Protein AF-A0A6G3XXK4-F1 (afdb_monomer_lite)

Secondary structure (DSSP, 8-state):
-TTSSSPP-------TTSSHHHHHHHHHHHHHHTT--EEEE-SSHHHHHHHHHHHHHHHTTS---EEEESTTS-HHHHHHHHHHHHHS--SEEEESGGGG-

Structure (mmCIF, N/CA/C/O backbone):
data_AF-A0A6G3XXK4-F1
#
_entry.id   AF-A0A6G3XXK4-F1
#
loop_
_atom_site.group_PDB
_atom_site.id
_atom_site.type_symbol
_atom_site.label_atom_id
_atom_site.label_alt_id
_atom_site.label_comp_id
_atom_site.label_asym_id
_atom_site.label_entity_id
_atom_site.label_seq_id
_atom_site.pdbx_PDB_ins_code
_atom_site.Cartn_x
_atom_site.Cartn_y
_atom_site.Cartn_z
_atom_site.occupancy
_atom_site.B_iso_or_equiv
_atom_site.auth_seq_id
_atom_site.auth_comp_id
_atom_site.auth_asym_id
_atom_site.auth_atom_id
_atom_site.pdbx_PDB_model_num
ATOM 1 N N . ASP A 1 1 ? 9.792 -6.262 -14.849 1.00 92.75 1 ASP A N 1
ATOM 2 C CA . ASP A 1 1 ? 9.593 -7.533 -14.114 1.00 92.75 1 ASP A CA 1
ATOM 3 C C . ASP A 1 1 ? 8.121 -7.808 -13.874 1.00 92.75 1 ASP A C 1
ATOM 5 O O . ASP A 1 1 ? 7.675 -8.874 -14.256 1.00 92.75 1 ASP A O 1
ATOM 9 N N . MET A 1 2 ? 7.364 -6.819 -13.381 1.00 96.62 2 MET A N 1
ATOM 10 C CA . MET A 1 2 ? 5.893 -6.868 -13.304 1.00 96.62 2 MET A CA 1
ATOM 11 C C . MET A 1 2 ? 5.180 -7.263 -14.615 1.00 96.62 2 MET A C 1
ATOM 13 O O . MET A 1 2 ? 4.070 -7.763 -14.563 1.00 96.62 2 MET A O 1
ATOM 17 N N . GLU A 1 3 ? 5.800 -7.044 -15.778 1.00 95.75 3 GLU A N 1
ATOM 18 C CA . GLU A 1 3 ? 5.238 -7.385 -17.098 1.00 95.75 3 GLU A CA 1
ATOM 19 C C . GLU A 1 3 ? 5.476 -8.845 -17.523 1.00 95.75 3 GLU A C 1
ATOM 21 O O . GLU A 1 3 ? 4.963 -9.285 -18.550 1.00 95.75 3 GLU A O 1
ATOM 26 N N . LYS A 1 4 ? 6.287 -9.606 -16.778 1.00 96.62 4 LYS A N 1
ATOM 27 C CA . LYS A 1 4 ? 6.531 -11.020 -17.082 1.00 96.62 4 LYS A CA 1
ATOM 28 C C . LYS A 1 4 ? 5.370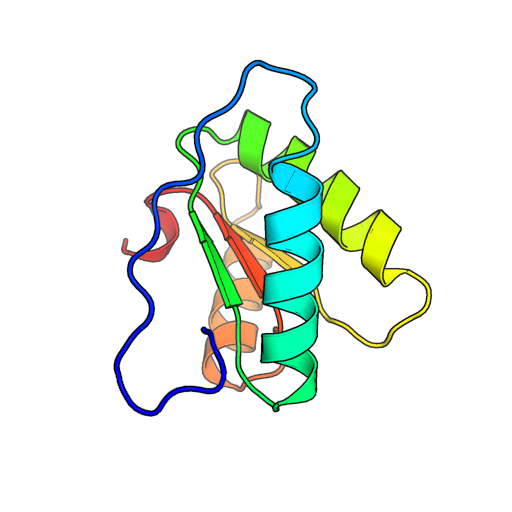 -11.870 -16.571 1.00 96.62 4 LYS A C 1
ATOM 30 O O . LYS A 1 4 ? 4.730 -11.544 -15.580 1.00 96.62 4 LYS A O 1
ATOM 35 N N . THR A 1 5 ? 5.162 -13.020 -17.206 1.00 95.81 5 THR A N 1
ATOM 36 C CA . THR A 1 5 ? 4.163 -14.013 -16.775 1.00 95.81 5 THR A CA 1
ATOM 37 C C . THR A 1 5 ? 4.529 -14.710 -15.462 1.00 95.81 5 THR A C 1
ATOM 39 O O . THR A 1 5 ? 3.659 -15.265 -14.798 1.00 95.81 5 THR A O 1
ATOM 42 N N . VAL A 1 6 ? 5.810 -14.694 -15.081 1.00 97.00 6 VAL A N 1
ATOM 43 C CA . VAL A 1 6 ? 6.296 -15.253 -13.814 1.00 97.00 6 VAL A CA 1
ATOM 44 C C . VAL A 1 6 ? 6.096 -14.222 -12.697 1.00 97.00 6 VAL A C 1
ATOM 46 O O . VAL A 1 6 ? 6.508 -13.074 -12.884 1.00 97.00 6 VAL A O 1
ATOM 49 N N . PRO A 1 7 ? 5.525 -14.606 -11.536 1.00 97.50 7 PRO A N 1
ATOM 50 C CA . PRO A 1 7 ? 5.337 -13.701 -10.408 1.00 97.50 7 PRO A CA 1
ATOM 51 C C . PRO A 1 7 ? 6.627 -12.988 -9.992 1.00 97.50 7 PRO A C 1
ATOM 53 O O . PRO A 1 7 ? 7.697 -13.592 -9.906 1.00 97.50 7 PRO A O 1
ATOM 56 N N . MET A 1 8 ? 6.511 -11.690 -9.715 1.00 97.94 8 MET A N 1
ATOM 57 C CA . MET A 1 8 ? 7.620 -10.886 -9.217 1.00 97.94 8 MET A CA 1
ATOM 58 C C . MET A 1 8 ? 7.869 -11.194 -7.736 1.00 97.94 8 MET A C 1
ATOM 60 O O . MET A 1 8 ? 6.992 -10.975 -6.906 1.00 97.94 8 MET A O 1
ATOM 64 N N . ASP A 1 9 ? 9.094 -11.606 -7.415 1.00 97.62 9 ASP A N 1
ATOM 65 C CA . ASP A 1 9 ? 9.608 -11.699 -6.047 1.00 97.62 9 ASP A CA 1
ATOM 66 C C . ASP A 1 9 ? 10.945 -10.949 -5.972 1.00 97.62 9 ASP A C 1
ATOM 68 O O . ASP A 1 9 ? 11.942 -11.323 -6.609 1.00 97.62 9 ASP A O 1
ATOM 72 N N . ARG A 1 10 ? 10.929 -9.788 -5.314 1.00 97.38 10 ARG A N 1
ATOM 73 C CA . ARG A 1 10 ? 12.038 -8.827 -5.319 1.00 97.38 10 ARG A CA 1
ATOM 74 C C . ARG A 1 10 ? 12.217 -8.213 -3.941 1.00 97.38 10 ARG A C 1
ATOM 76 O O . ARG A 1 10 ? 11.292 -7.626 -3.388 1.00 97.38 10 ARG A O 1
ATOM 83 N N . LEU A 1 11 ? 13.455 -8.260 -3.453 1.00 97.38 11 LEU A N 1
ATOM 84 C CA . LEU A 1 11 ? 13.897 -7.532 -2.273 1.00 97.38 11 LEU A CA 1
ATOM 85 C C . LEU A 1 11 ? 14.614 -6.249 -2.703 1.00 97.38 11 LEU A C 1
ATOM 87 O O . LEU A 1 11 ? 15.626 -6.297 -3.400 1.00 97.38 11 LEU A O 1
ATOM 91 N N . ILE A 1 12 ? 14.092 -5.101 -2.273 1.00 95.62 12 ILE A N 1
ATOM 92 C CA . ILE A 1 12 ? 14.723 -3.798 -2.495 1.00 95.62 12 ILE A CA 1
ATOM 93 C C . ILE A 1 12 ? 15.449 -3.393 -1.213 1.00 95.62 12 ILE A C 1
ATOM 95 O O . ILE A 1 12 ? 14.817 -3.048 -0.214 1.00 95.62 12 ILE A O 1
ATOM 99 N N . CYS A 1 13 ? 16.780 -3.403 -1.260 1.00 96.56 13 CYS A N 1
ATOM 100 C CA . CYS A 1 13 ? 17.641 -2.960 -0.166 1.00 96.56 13 CYS A CA 1
ATOM 101 C C . CYS A 1 13 ? 18.164 -1.544 -0.421 1.00 96.56 13 CYS A C 1
ATOM 103 O O . CYS A 1 13 ? 18.444 -1.160 -1.553 1.00 96.56 13 CYS A O 1
ATOM 105 N N . GLY A 1 14 ? 18.322 -0.773 0.647 1.00 94.44 14 GLY A N 1
ATOM 106 C CA . GLY A 1 14 ? 18.911 0.561 0.613 1.00 94.44 14 GLY A CA 1
ATOM 107 C C . GLY A 1 14 ? 18.670 1.277 1.931 1.00 94.44 14 GLY A C 1
ATOM 108 O O . GLY A 1 14 ? 17.703 0.966 2.636 1.00 94.44 14 GLY A O 1
ATOM 109 N N . ASP A 1 15 ? 19.511 2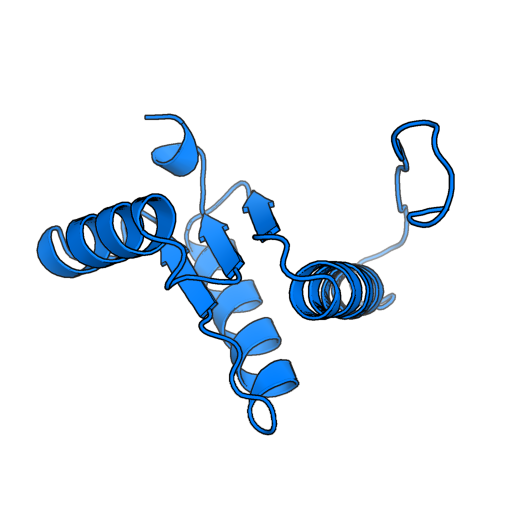.250 2.255 1.00 96.00 15 ASP A N 1
ATOM 110 C CA . ASP A 1 15 ? 19.409 2.982 3.514 1.00 96.00 15 ASP A CA 1
ATOM 111 C C . ASP A 1 15 ? 18.146 3.854 3.577 1.00 96.00 15 ASP A C 1
ATOM 113 O O . ASP A 1 15 ? 17.382 4.022 2.610 1.00 96.00 15 ASP A O 1
ATOM 117 N N . VAL A 1 16 ? 17.860 4.377 4.767 1.00 91.62 16 VAL A N 1
ATOM 118 C CA . VAL A 1 16 ? 16.781 5.352 4.957 1.00 91.62 16 VAL A CA 1
ATOM 119 C C . VAL A 1 16 ? 17.048 6.564 4.055 1.00 91.62 16 VAL A C 1
ATOM 121 O O . VAL A 1 16 ? 18.169 7.050 3.973 1.00 91.62 16 VAL A O 1
ATOM 124 N N . GLY A 1 17 ? 16.022 7.028 3.336 1.00 90.56 17 GLY A N 1
ATOM 125 C CA . GLY A 1 17 ? 16.133 8.173 2.421 1.00 90.56 17 GLY A CA 1
ATOM 126 C C . GLY A 1 17 ? 16.499 7.841 0.968 1.00 90.56 17 GLY A C 1
ATOM 127 O O . GLY A 1 17 ? 16.325 8.693 0.107 1.00 90.56 17 GLY A O 1
ATOM 128 N N . TYR A 1 18 ? 16.881 6.603 0.637 1.00 93.56 18 TYR A N 1
ATOM 129 C CA . TYR A 1 18 ? 17.296 6.216 -0.728 1.00 93.56 18 TYR A CA 1
ATOM 130 C C . TYR A 1 18 ? 16.126 5.999 -1.716 1.00 93.56 18 TYR A C 1
ATOM 132 O O . TYR A 1 18 ? 16.262 5.318 -2.727 1.00 93.56 18 TYR A O 1
ATOM 140 N N . GLY A 1 19 ? 14.937 6.531 -1.420 1.00 94.12 19 GLY A N 1
ATOM 141 C CA . GLY A 1 19 ? 13.813 6.500 -2.362 1.00 94.12 19 GLY A CA 1
ATOM 142 C C . GLY A 1 19 ? 13.135 5.137 -2.552 1.00 94.12 19 GLY A C 1
ATOM 143 O O . GLY A 1 19 ? 12.411 4.958 -3.524 1.00 94.12 19 GLY A O 1
ATOM 144 N N . LYS A 1 20 ? 13.285 4.173 -1.631 1.00 97.19 20 LYS A N 1
ATOM 145 C CA . LYS A 1 20 ? 12.585 2.868 -1.719 1.00 97.19 20 LYS A CA 1
ATOM 146 C C . LYS A 1 20 ? 11.067 3.021 -1.895 1.00 97.19 20 LYS A C 1
ATOM 148 O O . LYS A 1 20 ? 10.452 2.313 -2.687 1.00 97.19 20 LYS A O 1
ATOM 153 N N . THR A 1 21 ? 10.479 3.992 -1.195 1.00 96.31 21 THR A N 1
ATOM 154 C CA . THR A 1 21 ? 9.052 4.320 -1.300 1.00 96.31 21 THR A CA 1
ATOM 155 C C . THR A 1 21 ? 8.669 4.787 -2.705 1.00 96.31 21 THR A C 1
ATOM 157 O O . THR A 1 21 ? 7.583 4.462 -3.164 1.00 96.31 21 THR A O 1
ATOM 160 N N . GLU A 1 22 ? 9.554 5.479 -3.426 1.00 97.56 22 GLU A N 1
ATOM 161 C CA . GLU A 1 22 ? 9.289 5.935 -4.797 1.00 97.56 22 GLU A CA 1
ATOM 162 C C . GLU A 1 22 ? 9.101 4.760 -5.758 1.00 97.56 22 GLU A C 1
ATOM 164 O O . GLU A 1 22 ? 8.202 4.774 -6.599 1.00 97.56 22 GLU A O 1
ATOM 169 N N . ILE A 1 23 ? 9.921 3.716 -5.608 1.00 97.44 23 ILE A N 1
ATOM 170 C CA . ILE A 1 23 ? 9.800 2.501 -6.417 1.00 97.44 23 ILE A CA 1
ATOM 171 C C . ILE A 1 23 ? 8.448 1.834 -6.143 1.00 97.44 23 ILE A C 1
ATOM 173 O O . ILE A 1 23 ? 7.748 1.468 -7.087 1.00 97.44 23 ILE A O 1
ATOM 177 N N . ALA A 1 24 ? 8.045 1.743 -4.871 1.00 97.88 24 ALA A N 1
ATOM 178 C CA . ALA A 1 24 ? 6.746 1.194 -4.486 1.00 97.88 24 ALA A CA 1
ATOM 179 C C . ALA A 1 24 ? 5.575 2.018 -5.050 1.00 97.88 24 ALA A C 1
ATOM 181 O O . ALA A 1 24 ? 4.642 1.440 -5.599 1.00 97.88 24 ALA A O 1
ATOM 182 N N . VAL A 1 25 ? 5.646 3.353 -4.989 1.00 98.19 25 VAL A N 1
ATOM 183 C CA . VAL A 1 25 ? 4.625 4.262 -5.544 1.00 98.19 25 VAL A CA 1
ATOM 184 C C . VAL A 1 25 ? 4.472 4.069 -7.055 1.00 98.19 25 VAL A C 1
ATOM 186 O O . VAL A 1 25 ? 3.349 3.993 -7.553 1.00 98.19 25 VAL A O 1
ATOM 189 N N . ARG A 1 26 ? 5.573 3.951 -7.806 1.00 98.06 26 ARG A N 1
ATOM 190 C CA . ARG A 1 26 ? 5.513 3.740 -9.264 1.00 98.06 26 ARG A CA 1
ATOM 191 C C . ARG A 1 26 ? 5.006 2.349 -9.633 1.00 98.06 26 ARG A C 1
ATOM 193 O O . ARG A 1 26 ? 4.196 2.228 -10.548 1.00 98.06 26 ARG A O 1
ATOM 200 N N . ALA A 1 27 ? 5.452 1.318 -8.916 1.00 98.44 27 ALA A N 1
ATOM 201 C CA . ALA A 1 27 ? 4.985 -0.051 -9.117 1.00 98.44 27 ALA A CA 1
ATOM 202 C C . ALA A 1 27 ? 3.480 -0.167 -8.837 1.00 98.44 27 ALA A C 1
ATOM 204 O O . ALA A 1 27 ? 2.731 -0.678 -9.665 1.00 98.44 27 ALA A O 1
ATOM 205 N N . ALA A 1 28 ? 3.022 0.387 -7.716 1.00 98.56 28 ALA A N 1
ATOM 206 C CA . ALA A 1 28 ? 1.610 0.421 -7.368 1.00 98.56 28 ALA A CA 1
ATOM 207 C C . ALA A 1 28 ? 0.776 1.164 -8.421 1.00 98.56 28 ALA A C 1
ATOM 209 O O . ALA A 1 28 ? -0.244 0.651 -8.866 1.00 98.56 28 ALA A O 1
ATOM 210 N N . PHE A 1 29 ? 1.247 2.319 -8.900 1.00 98.38 29 PHE A N 1
ATOM 211 C CA . PHE A 1 29 ? 0.538 3.082 -9.927 1.00 98.38 29 PHE A CA 1
ATOM 212 C C . PHE A 1 29 ? 0.424 2.321 -11.254 1.00 98.38 29 PHE A C 1
ATOM 214 O O . PHE A 1 29 ? -0.623 2.356 -11.896 1.00 98.38 29 PHE A O 1
ATOM 221 N N . LYS A 1 30 ? 1.476 1.588 -11.652 1.00 98.06 30 LYS A N 1
ATOM 222 C CA . LYS A 1 30 ? 1.427 0.709 -12.830 1.00 98.06 30 LYS A CA 1
ATOM 223 C C . LYS A 1 30 ? 0.377 -0.392 -12.665 1.00 98.06 30 LYS A C 1
ATOM 225 O O . LYS A 1 30 ? -0.368 -0.643 -13.603 1.00 98.06 30 LYS A O 1
ATOM 230 N N . ALA A 1 31 ? 0.307 -1.022 -11.491 1.00 98.44 31 ALA A N 1
ATOM 231 C CA . ALA A 1 31 ? -0.687 -2.059 -11.212 1.00 98.44 31 ALA A CA 1
ATOM 232 C C . ALA A 1 31 ? -2.123 -1.507 -11.247 1.00 98.44 31 ALA A C 1
ATOM 234 O O . ALA A 1 31 ? -2.988 -2.111 -11.879 1.00 98.44 31 ALA A O 1
ATOM 235 N N . VAL A 1 32 ? -2.355 -0.335 -10.646 1.00 98.31 32 VAL A N 1
ATOM 236 C CA . VAL A 1 32 ? -3.664 0.341 -10.668 1.00 98.31 32 VAL A CA 1
ATOM 237 C C . VAL A 1 32 ? -4.085 0.704 -12.093 1.00 98.31 32 VAL A C 1
ATOM 239 O O . VAL A 1 32 ? -5.221 0.439 -12.474 1.00 98.31 32 VAL A O 1
ATOM 242 N N . GLN A 1 33 ? -3.176 1.230 -12.922 1.00 97.19 33 GLN A N 1
ATOM 243 C CA . GLN A 1 33 ? -3.473 1.510 -14.336 1.00 97.19 33 GLN A CA 1
ATOM 244 C C . GLN A 1 33 ? -3.863 0.263 -15.141 1.00 97.19 33 GLN A C 1
ATOM 246 O O . GLN A 1 33 ? -4.646 0.368 -16.081 1.00 97.19 33 GLN A O 1
ATOM 251 N N . ASP A 1 34 ? -3.368 -0.913 -14.753 1.00 97.25 34 ASP A N 1
ATOM 252 C CA . ASP A 1 34 ? -3.743 -2.195 -15.360 1.00 97.25 34 ASP A CA 1
ATOM 253 C C . ASP A 1 34 ? -5.033 -2.787 -14.738 1.00 97.25 34 ASP A C 1
ATOM 255 O O . ASP A 1 34 ? -5.341 -3.970 -14.924 1.00 97.25 34 ASP A O 1
ATOM 259 N N . GLY A 1 35 ? -5.787 -1.982 -13.978 1.00 96.88 35 GLY A N 1
ATOM 260 C CA . GLY A 1 35 ? -7.052 -2.361 -13.346 1.00 96.88 35 GLY A CA 1
ATOM 261 C C . GLY A 1 35 ? -6.891 -3.345 -12.186 1.00 96.88 35 GLY A C 1
ATOM 262 O O . GLY A 1 35 ? -7.774 -4.173 -11.956 1.00 96.88 35 GLY A O 1
ATOM 263 N N . LYS A 1 36 ? -5.745 -3.330 -11.493 1.00 98.19 36 LYS A N 1
ATOM 264 C CA . LYS A 1 36 ? -5.462 -4.207 -10.345 1.00 98.19 36 LYS A CA 1
ATOM 265 C C . LYS A 1 36 ? -5.440 -3.415 -9.044 1.00 98.19 36 LYS A C 1
ATOM 267 O O . LYS A 1 36 ? -4.841 -2.347 -8.974 1.00 98.19 36 LYS A O 1
ATOM 272 N N . GLN A 1 37 ? -6.005 -3.999 -7.990 1.00 98.50 37 GLN A N 1
ATOM 273 C CA . GLN A 1 37 ? -5.888 -3.456 -6.640 1.00 98.50 37 GLN A CA 1
ATOM 274 C C . GLN A 1 37 ? -4.495 -3.722 -6.055 1.00 98.50 37 GLN A C 1
ATOM 276 O O . GLN A 1 37 ? -3.862 -4.741 -6.350 1.00 98.50 37 GLN A O 1
ATOM 281 N N . VAL A 1 38 ? -4.032 -2.822 -5.189 1.00 98.69 38 VAL A N 1
ATOM 282 C CA . VAL A 1 38 ? -2.722 -2.896 -4.531 1.00 98.69 38 VAL A CA 1
ATOM 283 C C . VAL A 1 38 ? -2.880 -2.908 -3.013 1.00 98.69 38 VAL A C 1
ATOM 285 O O . VAL A 1 38 ? -3.599 -2.094 -2.440 1.00 98.69 38 VAL A O 1
ATOM 288 N N . ALA A 1 39 ? -2.145 -3.794 -2.342 1.00 98.25 39 ALA A N 1
ATOM 289 C CA . ALA A 1 39 ? -2.011 -3.794 -0.890 1.00 98.25 39 ALA A CA 1
ATOM 290 C C . ALA A 1 39 ? -0.570 -3.453 -0.485 1.00 98.25 39 ALA A C 1
ATOM 292 O O . ALA A 1 39 ? 0.380 -4.095 -0.934 1.00 98.25 39 ALA A O 1
ATOM 293 N N . VAL A 1 40 ? -0.408 -2.465 0.396 1.00 98.31 40 VAL A N 1
ATOM 294 C CA . VAL A 1 40 ? 0.870 -2.101 1.020 1.00 98.31 40 VAL A CA 1
ATOM 295 C C . VAL A 1 40 ? 0.804 -2.461 2.501 1.00 98.31 40 VAL A C 1
ATOM 297 O O . VAL A 1 40 ? 0.159 -1.779 3.300 1.00 98.31 40 VAL A O 1
ATOM 300 N N . LEU A 1 41 ? 1.477 -3.550 2.869 1.00 98.06 41 LEU A N 1
ATOM 301 C CA . LEU A 1 41 ? 1.564 -4.010 4.250 1.00 98.06 41 LEU A CA 1
ATOM 302 C C . LEU A 1 41 ? 2.735 -3.335 4.968 1.00 98.06 41 LEU A C 1
ATOM 304 O O . LEU A 1 41 ? 3.874 -3.390 4.505 1.00 98.06 41 LEU A O 1
ATOM 308 N N . VAL A 1 42 ? 2.467 -2.741 6.129 1.00 97.88 42 VAL A N 1
ATOM 309 C CA . VAL A 1 42 ? 3.478 -2.077 6.964 1.00 97.88 42 VAL A CA 1
ATOM 310 C C . VAL A 1 42 ? 3.400 -2.559 8.418 1.00 97.88 42 VAL A C 1
ATOM 312 O O . VAL A 1 42 ? 2.325 -2.940 8.890 1.00 97.88 42 VAL A O 1
ATOM 315 N N . PRO A 1 43 ? 4.516 -2.551 9.173 1.00 96.69 43 PRO A N 1
ATOM 316 C CA . PRO A 1 43 ? 4.553 -3.183 10.492 1.00 96.69 43 PRO A CA 1
ATOM 317 C C . PRO A 1 43 ? 3.867 -2.363 11.591 1.00 96.69 43 PRO A C 1
ATOM 319 O O . PRO A 1 43 ? 3.506 -2.916 12.628 1.00 96.69 43 PRO A O 1
ATOM 322 N N . THR A 1 44 ? 3.676 -1.053 11.401 1.00 97.06 44 THR A N 1
ATOM 323 C CA . THR A 1 44 ? 3.109 -0.180 12.436 1.00 97.06 44 THR A CA 1
ATOM 324 C C . THR A 1 44 ? 2.047 0.762 11.889 1.00 97.06 44 THR A C 1
ATOM 326 O O . THR A 1 44 ? 2.086 1.209 10.746 1.00 97.06 44 THR A O 1
ATOM 329 N N . THR A 1 45 ? 1.113 1.129 12.760 1.00 96.69 45 THR A N 1
ATOM 330 C CA . THR A 1 45 ? 0.068 2.123 12.495 1.00 96.69 45 THR A CA 1
ATOM 331 C C . THR A 1 45 ? 0.637 3.492 12.098 1.00 96.69 45 THR A C 1
ATOM 333 O O . THR A 1 45 ? 0.043 4.190 11.284 1.00 96.69 45 THR A O 1
ATOM 336 N N . LEU A 1 46 ? 1.799 3.876 12.644 1.00 97.06 46 LEU A N 1
ATOM 337 C CA . LEU A 1 46 ? 2.469 5.128 12.279 1.00 97.06 46 LEU A CA 1
ATOM 338 C C . LEU A 1 46 ? 2.928 5.102 10.816 1.00 97.06 46 LEU A C 1
ATOM 340 O O . LEU A 1 46 ? 2.724 6.073 10.092 1.00 97.06 46 LEU A O 1
ATOM 344 N N . LEU A 1 47 ? 3.487 3.974 10.366 1.00 97.38 47 LEU A N 1
ATOM 345 C CA . LEU A 1 47 ? 3.879 3.805 8.969 1.00 97.38 47 LEU A CA 1
ATOM 346 C C . LEU A 1 47 ? 2.669 3.796 8.032 1.00 97.38 47 LEU A C 1
ATOM 348 O O . LEU A 1 47 ? 2.788 4.302 6.922 1.00 97.38 47 LEU A O 1
ATOM 352 N N . VAL A 1 48 ? 1.497 3.318 8.475 1.00 98.38 48 VAL A N 1
ATOM 353 C CA . VAL A 1 48 ? 0.263 3.449 7.677 1.00 98.38 48 VAL A CA 1
ATOM 354 C C . VAL A 1 48 ? -0.013 4.917 7.378 1.00 98.38 48 VAL A C 1
ATOM 356 O O . VAL A 1 48 ? -0.225 5.258 6.224 1.00 98.38 48 VAL A O 1
ATOM 359 N N . GLN A 1 49 ? 0.038 5.793 8.385 1.00 97.44 49 GLN A N 1
ATOM 360 C CA . GLN A 1 49 ? -0.208 7.227 8.190 1.00 97.44 49 GLN A CA 1
ATOM 361 C C . GLN A 1 49 ? 0.851 7.888 7.301 1.00 97.44 49 GLN A C 1
ATOM 363 O O . GLN A 1 49 ? 0.503 8.649 6.403 1.00 97.44 49 GLN A O 1
ATOM 368 N N . GLN A 1 50 ? 2.132 7.565 7.507 1.00 97.50 50 GLN A N 1
ATOM 369 C CA . GLN A 1 50 ? 3.221 8.111 6.691 1.00 97.50 50 GLN A CA 1
ATOM 370 C C . GLN A 1 50 ? 3.081 7.713 5.218 1.00 97.50 50 GLN A C 1
ATOM 372 O O . GLN A 1 50 ? 3.081 8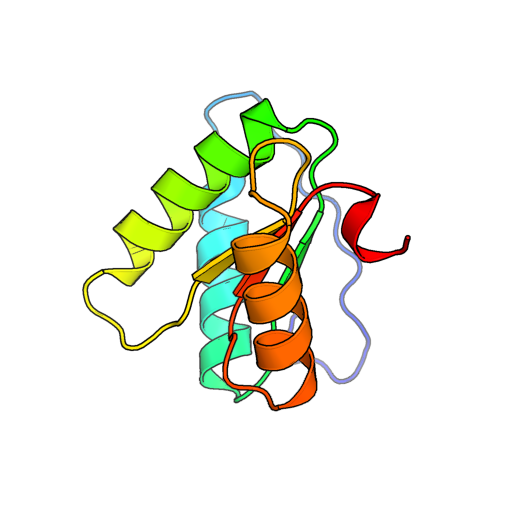.575 4.341 1.00 97.50 50 GLN A O 1
ATOM 377 N N . HIS A 1 51 ? 2.905 6.418 4.942 1.00 98.44 51 HIS A N 1
ATOM 378 C CA . HIS A 1 51 ? 2.726 5.942 3.575 1.00 98.44 51 HIS A CA 1
ATOM 379 C C . HIS A 1 51 ? 1.401 6.428 2.978 1.00 98.44 51 HIS A C 1
ATOM 381 O O . HIS A 1 51 ? 1.387 6.817 1.818 1.00 98.44 51 HIS A O 1
ATOM 387 N N . TYR A 1 52 ? 0.312 6.496 3.748 1.00 98.44 52 TYR A N 1
ATOM 388 C CA . TYR A 1 52 ? -0.956 7.063 3.280 1.00 98.44 52 TYR A CA 1
ATOM 389 C C . TYR A 1 52 ? -0.818 8.512 2.821 1.00 98.44 52 TYR A C 1
ATOM 391 O O . TYR A 1 52 ? -1.272 8.835 1.724 1.00 98.44 52 TYR A O 1
ATOM 399 N N . GLY A 1 53 ? -0.128 9.354 3.596 1.00 98.12 53 GLY A N 1
ATOM 400 C CA . GLY A 1 53 ? 0.181 10.726 3.195 1.00 98.12 53 GLY A CA 1
ATOM 401 C C . GLY A 1 53 ? 0.970 10.777 1.887 1.00 98.12 53 GLY A C 1
ATOM 402 O O . GLY A 1 53 ? 0.529 11.416 0.936 1.00 98.12 53 GLY A O 1
ATOM 403 N N . THR A 1 54 ? 2.079 10.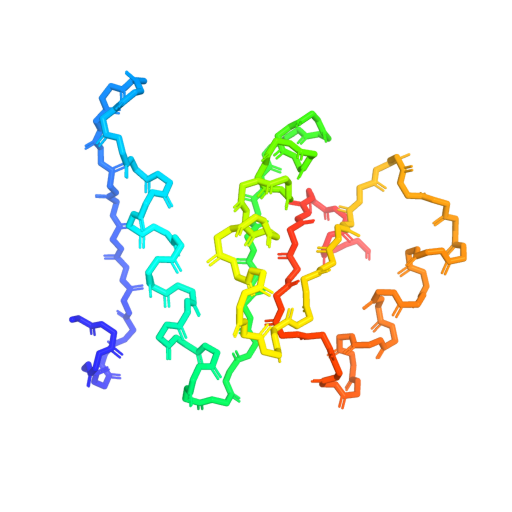032 1.798 1.00 98.19 54 THR A N 1
ATOM 404 C CA . THR A 1 54 ? 2.909 10.001 0.582 1.00 98.19 54 THR A CA 1
ATOM 405 C C . THR A 1 54 ? 2.137 9.498 -0.637 1.00 98.19 54 THR A C 1
ATOM 407 O O . THR A 1 54 ? 2.174 10.133 -1.682 1.00 98.19 54 THR A O 1
ATOM 410 N N . PHE A 1 55 ? 1.432 8.371 -0.548 1.00 98.56 55 PHE A N 1
ATOM 411 C CA . PHE A 1 55 ? 0.711 7.817 -1.697 1.00 98.56 55 PHE A CA 1
ATOM 412 C C . PHE A 1 55 ? -0.422 8.744 -2.154 1.00 98.56 55 PHE A C 1
ATOM 414 O O . PHE A 1 55 ? -0.544 9.000 -3.349 1.00 98.56 55 PHE A O 1
ATOM 421 N N . THR A 1 56 ? -1.194 9.306 -1.218 1.00 98.19 56 THR A N 1
ATOM 422 C CA . THR A 1 56 ? -2.282 10.246 -1.539 1.00 98.19 56 THR A CA 1
ATOM 423 C C . THR A 1 56 ? -1.747 11.519 -2.194 1.00 98.19 56 THR A C 1
ATOM 425 O O . THR A 1 56 ? -2.281 11.962 -3.206 1.00 98.19 56 THR A O 1
ATOM 428 N N . GLU A 1 57 ? -0.654 12.086 -1.675 1.00 98.19 57 GLU A N 1
ATOM 429 C CA . GLU A 1 57 ? -0.001 13.256 -2.274 1.00 98.19 57 GLU A CA 1
ATOM 430 C C . GLU A 1 57 ? 0.472 12.957 -3.703 1.00 98.19 57 GLU A C 1
ATOM 432 O O . GLU A 1 57 ? 0.185 13.710 -4.638 1.00 98.19 57 GLU A O 1
ATOM 437 N N . ARG A 1 58 ? 1.145 11.816 -3.895 1.00 98.31 58 ARG A N 1
ATOM 438 C CA . ARG A 1 58 ? 1.697 11.408 -5.193 1.00 98.31 58 ARG A CA 1
ATOM 439 C C . ARG A 1 58 ? 0.636 11.039 -6.222 1.00 98.31 58 ARG A C 1
ATOM 441 O O . ARG A 1 58 ? 0.924 11.133 -7.413 1.00 98.31 58 ARG A O 1
ATOM 448 N N . TYR A 1 59 ? -0.564 10.662 -5.787 1.00 98.19 59 TYR A N 1
ATOM 449 C CA . TYR A 1 59 ? -1.693 10.358 -6.666 1.00 98.19 59 TYR A CA 1
ATOM 450 C C . TYR A 1 59 ? -2.740 11.472 -6.748 1.00 98.19 59 TYR A C 1
ATOM 452 O O . TYR A 1 59 ? -3.745 11.287 -7.418 1.00 98.19 59 TYR A O 1
ATOM 460 N N . SER A 1 60 ? -2.503 12.642 -6.149 1.00 97.56 60 SER A N 1
ATOM 461 C CA . SER A 1 60 ? -3.466 13.759 -6.089 1.00 97.56 60 SER A CA 1
ATOM 462 C C . SER A 1 60 ? -4.014 14.236 -7.444 1.00 97.56 60 SER A C 1
ATOM 464 O O . SER A 1 60 ? -5.098 14.811 -7.500 1.00 97.56 60 SER A O 1
ATOM 466 N N . GLN A 1 61 ? -3.285 13.996 -8.537 1.00 97.31 61 GLN A N 1
ATOM 467 C CA . GLN A 1 61 ? -3.682 14.352 -9.905 1.00 97.31 61 GLN A CA 1
ATOM 468 C C . GLN A 1 61 ? -4.370 13.210 -10.669 1.00 97.31 61 GLN A C 1
ATOM 470 O O . GLN A 1 61 ? -4.687 13.361 -11.848 1.00 97.31 61 GLN A O 1
ATOM 475 N N . PHE A 1 62 ? -4.588 12.067 -10.022 1.00 97.38 62 PHE A N 1
ATOM 476 C CA . PHE A 1 62 ? -5.144 10.866 -10.629 1.00 97.38 62 PHE A CA 1
ATOM 477 C C . PHE A 1 62 ? -6.369 10.392 -9.843 1.00 97.38 62 PHE A C 1
ATOM 479 O O . PHE A 1 62 ? -6.425 10.556 -8.625 1.00 97.38 62 PHE A O 1
ATOM 486 N N . PRO A 1 63 ? -7.350 9.767 -10.508 1.00 96.50 63 PRO A N 1
ATOM 487 C CA . PRO A 1 63 ? -8.530 9.228 -9.845 1.00 96.50 63 PRO A CA 1
ATOM 488 C C . PRO A 1 63 ? -8.211 7.881 -9.172 1.00 96.50 63 PRO A C 1
ATOM 490 O O . PRO A 1 63 ? -8.818 6.873 -9.505 1.00 96.50 63 PRO A O 1
ATOM 493 N N . VAL A 1 64 ? -7.225 7.853 -8.268 1.00 98.00 64 VAL A N 1
ATOM 494 C CA . VAL A 1 64 ? -6.822 6.654 -7.517 1.00 98.00 64 VAL A CA 1
ATOM 495 C C . VAL A 1 64 ? -7.357 6.754 -6.093 1.00 98.00 64 VAL A C 1
ATOM 497 O O . VAL A 1 64 ? -6.971 7.644 -5.333 1.00 98.00 64 VAL A O 1
ATOM 500 N N . ASN A 1 65 ? -8.225 5.825 -5.708 1.00 98.12 65 ASN A N 1
ATOM 501 C CA . ASN A 1 65 ? -8.790 5.749 -4.371 1.00 98.12 65 ASN A CA 1
ATOM 502 C C . ASN A 1 65 ? -7.852 4.993 -3.420 1.00 98.12 65 ASN A C 1
ATOM 504 O O . ASN A 1 65 ? -7.796 3.760 -3.399 1.00 98.12 65 ASN A O 1
ATOM 508 N N . VAL A 1 66 ? -7.121 5.757 -2.609 1.00 98.56 66 VAL A N 1
ATOM 509 C CA . VAL A 1 66 ? -6.231 5.236 -1.568 1.00 98.56 66 VAL A CA 1
ATOM 510 C C . VAL A 1 66 ? -6.974 5.187 -0.233 1.00 98.56 66 VAL A C 1
ATOM 512 O O . VAL A 1 66 ? -7.586 6.168 0.185 1.00 98.56 66 VAL A O 1
ATOM 515 N N . ARG A 1 67 ? -6.884 4.065 0.488 1.00 98.38 67 ARG A N 1
ATOM 516 C CA . ARG A 1 67 ? -7.447 3.909 1.838 1.00 98.38 67 ARG A CA 1
ATOM 517 C C . ARG A 1 67 ? -6.409 3.401 2.830 1.00 98.38 67 ARG A C 1
ATOM 519 O O . ARG A 1 67 ? -5.531 2.608 2.501 1.00 98.38 67 ARG A O 1
ATOM 526 N N . ALA A 1 68 ? -6.546 3.828 4.080 1.00 98.06 68 ALA A N 1
ATOM 527 C CA . ALA A 1 68 ? -5.789 3.292 5.204 1.00 98.06 68 ALA A CA 1
ATOM 528 C C . ALA A 1 68 ? -6.615 2.242 5.970 1.00 98.06 68 ALA A C 1
ATOM 530 O O . ALA A 1 68 ? -7.832 2.388 6.107 1.00 98.06 68 ALA A O 1
ATOM 531 N N . LEU A 1 69 ? -5.953 1.213 6.508 1.00 97.69 69 LEU A N 1
ATOM 532 C CA . LEU A 1 69 ? -6.551 0.234 7.420 1.00 97.69 69 LEU A CA 1
ATOM 533 C C . LEU A 1 69 ? -5.611 -0.095 8.588 1.00 97.69 69 LEU A C 1
ATOM 535 O O . LEU A 1 69 ? -4.634 -0.836 8.472 1.00 97.69 69 LEU A O 1
ATOM 539 N N . SER A 1 70 ? -5.917 0.456 9.755 1.00 96.12 70 SER A N 1
ATOM 540 C CA . SER A 1 70 ? -5.103 0.351 10.962 1.00 96.12 70 SER A CA 1
ATOM 541 C C . SER A 1 70 ? -5.952 0.632 12.205 1.00 96.12 70 SER A C 1
ATOM 543 O O . SER A 1 70 ? -7.129 0.961 12.100 1.00 96.12 70 SER A O 1
ATOM 545 N N . ARG A 1 71 ? -5.358 0.554 13.403 1.00 93.75 71 ARG A N 1
ATOM 546 C CA . ARG A 1 71 ? -6.061 0.880 14.661 1.00 93.75 71 ARG A CA 1
ATOM 547 C C . ARG A 1 71 ? -6.466 2.358 14.804 1.00 93.75 71 ARG A C 1
ATOM 549 O O . ARG A 1 71 ? -7.100 2.697 15.792 1.00 93.75 71 ARG A O 1
ATOM 556 N N . PHE A 1 72 ? -6.012 3.238 13.908 1.00 94.69 72 PHE A N 1
ATOM 557 C CA . PHE A 1 72 ? -6.376 4.659 13.933 1.00 94.69 72 PHE A CA 1
ATOM 558 C C . PHE A 1 72 ? -7.618 4.973 13.100 1.00 94.69 72 PHE A C 1
ATOM 560 O O . PHE A 1 72 ? -8.171 6.053 13.261 1.00 94.69 72 PHE A O 1
ATOM 567 N N . GLN A 1 73 ? -8.064 4.051 12.243 1.00 95.25 73 GLN A N 1
ATOM 568 C CA . GLN A 1 73 ? -9.354 4.188 11.575 1.00 95.25 73 GLN A CA 1
ATOM 569 C C . GLN A 1 73 ? -10.461 3.800 12.554 1.00 95.25 73 GLN A C 1
ATOM 571 O O . GLN A 1 73 ? -10.358 2.792 13.259 1.00 95.25 73 GLN A O 1
ATOM 576 N N . SER A 1 74 ? -11.533 4.583 12.565 1.00 97.06 74 SER A N 1
ATOM 577 C CA . SER A 1 74 ? -12.789 4.215 13.211 1.00 97.06 74 SER A CA 1
ATOM 578 C C . SER A 1 74 ? -13.355 2.924 12.610 1.00 97.06 74 SER A C 1
ATOM 580 O O . SER A 1 74 ? -12.969 2.476 11.523 1.00 97.06 74 SER A O 1
ATOM 582 N N . GLU A 1 75 ? -14.302 2.310 13.316 1.00 95.88 75 GLU A N 1
ATOM 583 C CA . GLU A 1 75 ? -14.992 1.117 12.823 1.00 95.88 75 GLU A CA 1
ATOM 584 C C . GLU A 1 75 ? -15.725 1.397 11.503 1.00 95.88 75 GLU A C 1
ATOM 586 O O . GLU A 1 75 ? -15.621 0.610 10.564 1.00 95.88 75 GLU A O 1
ATOM 591 N N . ALA A 1 76 ? -16.379 2.558 11.395 1.00 97.69 76 ALA A N 1
ATOM 592 C CA . ALA A 1 76 ? -17.068 2.984 10.181 1.00 97.69 76 ALA A CA 1
ATOM 593 C C . ALA A 1 76 ? -16.104 3.152 8.994 1.00 97.69 76 ALA A C 1
ATOM 595 O O . ALA A 1 76 ? -16.365 2.634 7.909 1.00 97.69 76 ALA A O 1
ATOM 596 N N . GLU A 1 77 ? -14.961 3.817 9.194 1.00 97.44 77 GLU A N 1
ATOM 597 C CA . GLU A 1 77 ? -13.943 3.977 8.146 1.00 97.44 77 GLU A CA 1
ATOM 598 C C . GLU A 1 77 ? -13.345 2.636 7.722 1.00 97.44 77 GLU A C 1
ATOM 600 O O . GLU A 1 77 ? -13.163 2.398 6.527 1.00 97.44 77 GLU A O 1
ATOM 605 N N . SER A 1 78 ? -13.065 1.760 8.692 1.00 96.50 78 SER A N 1
ATOM 606 C CA . SER A 1 78 ? -12.542 0.416 8.441 1.00 96.50 78 SER A CA 1
ATOM 607 C C . SER A 1 78 ? -13.532 -0.411 7.628 1.00 96.50 78 SER A C 1
ATOM 609 O O . SER A 1 78 ? -13.145 -1.019 6.633 1.00 96.50 78 SER A O 1
ATOM 611 N N . LYS A 1 79 ? -14.816 -0.391 8.005 1.00 96.06 79 LYS A N 1
ATOM 612 C CA . LYS A 1 79 ? -15.886 -1.085 7.285 1.00 96.06 79 LYS A CA 1
ATOM 613 C C . LYS A 1 79 ? -16.015 -0.571 5.854 1.00 96.06 79 LYS A C 1
ATOM 615 O O . LYS A 1 79 ? -15.987 -1.378 4.934 1.00 96.06 79 LYS A O 1
ATOM 620 N N . ALA A 1 80 ? -16.041 0.747 5.664 1.00 97.75 80 ALA A N 1
ATOM 621 C CA . ALA A 1 80 ? -16.093 1.351 4.334 1.00 97.75 80 ALA A CA 1
ATOM 622 C C . ALA A 1 80 ? -14.864 0.992 3.477 1.00 97.75 80 ALA A C 1
ATOM 624 O O . ALA A 1 80 ? -14.995 0.752 2.282 1.00 97.75 80 ALA A O 1
ATOM 625 N N . THR A 1 81 ? -13.668 0.907 4.074 1.00 97.44 81 THR A N 1
ATOM 626 C CA . THR A 1 81 ? -12.465 0.439 3.366 1.00 97.44 81 THR A CA 1
ATOM 627 C C . THR A 1 81 ? -12.594 -1.026 2.946 1.00 97.44 81 THR A C 1
ATOM 629 O O . THR A 1 81 ? -12.252 -1.363 1.819 1.00 97.44 81 THR A O 1
ATOM 632 N N . LEU A 1 82 ? -13.096 -1.901 3.821 1.00 96.00 82 LEU A N 1
ATOM 633 C CA . LEU A 1 82 ? -13.276 -3.323 3.512 1.00 96.00 82 LEU A CA 1
ATOM 634 C C . LEU A 1 82 ? -14.374 -3.563 2.469 1.00 96.00 82 LEU A C 1
ATOM 636 O O . LEU A 1 82 ? -14.220 -4.433 1.618 1.00 96.00 82 LEU A O 1
ATOM 640 N N . GLU A 1 83 ? -15.470 -2.810 2.523 1.00 97.31 83 GLU A N 1
ATOM 641 C CA . GLU A 1 83 ? -16.531 -2.847 1.509 1.00 97.31 83 GLU A CA 1
ATOM 642 C C . GLU A 1 83 ? -16.001 -2.364 0.158 1.00 97.31 83 GLU A C 1
ATOM 644 O O . GLU A 1 83 ? -16.120 -3.092 -0.825 1.00 97.31 83 GLU A O 1
ATOM 649 N N . GLY A 1 84 ? -15.294 -1.232 0.143 1.00 98.00 84 GLY A N 1
ATOM 650 C CA . GLY A 1 84 ? -14.666 -0.698 -1.064 1.00 98.00 84 GLY A CA 1
ATOM 651 C C . GLY A 1 84 ? -13.567 -1.598 -1.651 1.00 98.00 84 GLY A C 1
ATOM 652 O O . GLY A 1 84 ? -13.299 -1.590 -2.849 1.00 98.00 84 GLY A O 1
ATOM 653 N N . LEU A 1 85 ? -12.905 -2.411 -0.824 1.00 96.88 85 LEU A N 1
ATOM 654 C CA . LEU A 1 85 ? -11.989 -3.441 -1.318 1.00 96.88 85 LEU A CA 1
ATOM 655 C C . LEU A 1 85 ? 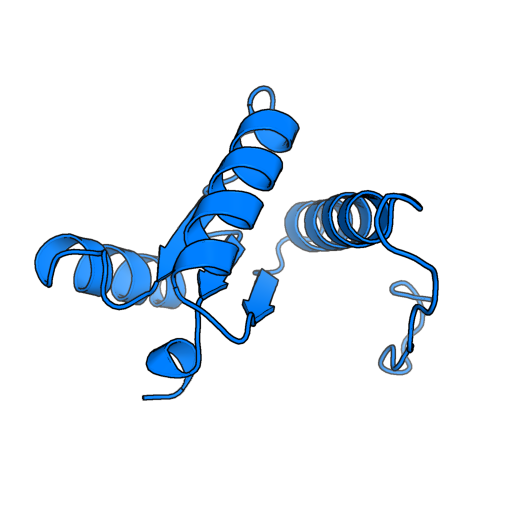-12.739 -4.600 -1.980 1.00 96.88 85 LEU A C 1
ATOM 657 O O . LEU A 1 85 ? -12.249 -5.133 -2.971 1.00 96.88 85 LEU A O 1
ATOM 661 N N . LYS A 1 86 ? -13.908 -4.984 -1.450 1.00 96.88 86 LYS A N 1
ATOM 662 C CA . LYS A 1 86 ? -14.728 -6.085 -1.983 1.00 96.88 86 LYS A CA 1
ATOM 663 C C . LYS A 1 86 ? -15.390 -5.740 -3.313 1.00 96.88 86 LYS A C 1
ATOM 665 O O . LYS A 1 86 ? -15.492 -6.619 -4.163 1.00 96.88 86 LYS A O 1
ATOM 670 N N . ASP A 1 87 ? -15.875 -4.512 -3.472 1.00 97.00 87 ASP A N 1
ATOM 671 C CA . ASP A 1 87 ? -16.548 -4.062 -4.699 1.00 97.00 87 ASP A CA 1
ATOM 672 C C . ASP A 1 87 ? -15.583 -3.497 -5.759 1.00 97.00 87 ASP A C 1
ATOM 674 O O . ASP A 1 87 ? -15.980 -3.294 -6.905 1.00 97.00 87 ASP A O 1
ATOM 678 N N . GLY A 1 88 ? -14.310 -3.301 -5.398 1.00 96.94 88 GLY A N 1
ATOM 679 C CA . GLY A 1 88 ? -13.268 -2.794 -6.287 1.00 96.94 88 GLY A CA 1
ATOM 680 C C . GLY A 1 88 ? -13.175 -1.269 -6.352 1.00 96.94 88 GLY A C 1
ATOM 681 O O . GLY A 1 88 ? -12.362 -0.760 -7.117 1.00 96.94 88 GLY A O 1
ATOM 682 N N . ALA A 1 89 ? -13.952 -0.527 -5.557 1.00 97.88 89 ALA A N 1
ATOM 683 C CA . ALA A 1 89 ? -13.883 0.932 -5.505 1.00 97.88 89 ALA A CA 1
ATOM 684 C C . ALA A 1 89 ? -12.589 1.456 -4.859 1.00 97.88 89 ALA A C 1
ATOM 686 O O . ALA A 1 89 ? -12.257 2.627 -5.036 1.00 97.88 89 ALA A O 1
ATOM 687 N N . VAL A 1 90 ? -11.879 0.638 -4.074 1.00 98.50 90 VAL A N 1
ATOM 688 C CA . VAL A 1 90 ? -10.573 0.966 -3.477 1.00 98.50 90 VAL A CA 1
ATOM 689 C C . VAL A 1 90 ? -9.459 0.382 -4.334 1.00 98.50 90 VAL A C 1
ATOM 691 O O . VAL A 1 90 ? -9.277 -0.835 -4.370 1.00 98.50 90 VAL A O 1
ATOM 694 N N . ASP A 1 91 ? -8.676 1.258 -4.959 1.00 98.69 91 ASP A N 1
ATOM 695 C CA . ASP A 1 91 ? -7.549 0.879 -5.814 1.00 98.69 91 ASP A CA 1
ATOM 696 C C . ASP A 1 91 ? -6.324 0.464 -4.996 1.00 98.69 91 ASP A C 1
ATOM 698 O O . ASP A 1 91 ? -5.590 -0.452 -5.371 1.00 98.69 91 ASP A O 1
ATOM 702 N N . LEU A 1 92 ? -6.082 1.139 -3.868 1.00 98.75 92 LEU A N 1
ATOM 703 C CA . LEU A 1 92 ? -4.922 0.882 -3.024 1.00 98.75 92 LEU A CA 1
ATOM 704 C C . LEU A 1 92 ? -5.278 0.934 -1.542 1.00 98.75 92 LEU A C 1
ATOM 706 O O . LEU A 1 92 ? -5.791 1.939 -1.051 1.00 98.75 92 LEU A O 1
ATOM 710 N N . VAL A 1 93 ? -4.914 -0.113 -0.802 1.00 98.56 93 VAL A N 1
ATOM 711 C CA . VAL A 1 93 ? -4.990 -0.126 0.662 1.00 98.56 93 VAL A CA 1
ATOM 712 C C . VAL A 1 93 ? -3.607 -0.175 1.297 1.00 98.56 93 VAL A C 1
ATOM 714 O O . VAL A 1 93 ? -2.745 -0.962 0.910 1.00 98.56 93 VAL A O 1
ATOM 717 N N . ILE A 1 94 ? -3.402 0.656 2.315 1.00 98.69 94 ILE A N 1
ATOM 718 C CA . ILE A 1 94 ? -2.207 0.653 3.159 1.00 98.69 94 ILE A CA 1
ATOM 719 C C . ILE A 1 94 ? -2.635 0.223 4.550 1.00 98.69 94 ILE A C 1
ATOM 721 O O . ILE A 1 94 ? -3.484 0.867 5.168 1.00 98.69 94 ILE A O 1
ATOM 725 N N . GLY A 1 95 ? -2.055 -0.852 5.068 1.00 98.12 95 GLY A N 1
ATOM 726 C CA . GLY A 1 95 ? -2.507 -1.389 6.341 1.00 98.12 95 GLY A CA 1
ATOM 727 C C . GLY A 1 95 ? -1.475 -2.198 7.094 1.00 98.12 95 GLY A C 1
ATOM 728 O O . GLY A 1 95 ? -0.375 -2.467 6.618 1.00 98.12 95 GLY A O 1
ATOM 729 N N . THR A 1 96 ? -1.845 -2.560 8.317 1.00 97.38 96 THR A N 1
ATOM 730 C CA . THR A 1 96 ? -1.087 -3.504 9.143 1.00 97.38 96 THR A CA 1
ATOM 731 C C . THR A 1 96 ? -1.628 -4.925 8.958 1.00 97.38 96 THR A C 1
ATOM 733 O O . THR A 1 96 ? -2.409 -5.194 8.045 1.00 97.38 96 THR A O 1
ATOM 736 N N . HIS A 1 97 ? -1.280 -5.838 9.870 1.00 93.38 97 HIS A N 1
ATOM 737 C CA . HIS A 1 97 ? -1.858 -7.185 9.961 1.00 93.38 97 HIS A CA 1
ATOM 738 C C . HIS A 1 97 ? -3.400 -7.222 9.954 1.00 93.38 97 HIS A C 1
ATOM 740 O O . HIS A 1 97 ? -3.968 -8.258 9.626 1.00 93.38 97 HIS A O 1
ATOM 746 N N . ARG A 1 98 ? -4.079 -6.100 10.250 1.00 87.88 98 ARG A N 1
ATOM 747 C CA . ARG A 1 98 ? -5.540 -5.965 10.132 1.00 87.88 98 ARG A CA 1
ATOM 748 C C . ARG A 1 98 ? -6.082 -6.256 8.730 1.00 87.88 98 ARG A C 1
ATOM 750 O O . ARG A 1 98 ? -7.267 -6.520 8.611 1.00 87.88 98 ARG A O 1
ATOM 757 N N . LEU A 1 99 ? -5.246 -6.215 7.690 1.00 88.75 99 LEU A N 1
ATOM 758 C CA . LEU A 1 99 ? -5.626 -6.640 6.337 1.00 88.75 99 LEU A CA 1
ATOM 759 C C . LEU A 1 99 ? -5.956 -8.139 6.239 1.00 88.75 99 LEU A C 1
ATOM 761 O O . LEU A 1 99 ? -6.639 -8.544 5.306 1.00 88.75 99 LEU A O 1
ATOM 765 N N . PHE A 1 100 ? -5.471 -8.947 7.182 1.00 86.44 100 PHE A N 1
ATOM 766 C CA . PHE A 1 100 ? -5.647 -10.403 7.211 1.00 86.44 100 PHE A CA 1
ATOM 767 C C . PHE A 1 100 ? -6.439 -10.882 8.434 1.00 86.44 100 PHE A C 1
ATOM 769 O O . PHE A 1 100 ? -6.459 -12.080 8.711 1.00 86.44 100 PHE A O 1
ATOM 776 N N . SER A 1 101 ? -6.992 -9.946 9.211 1.00 76.62 101 SER A N 1
ATOM 777 C CA . SER A 1 101 ?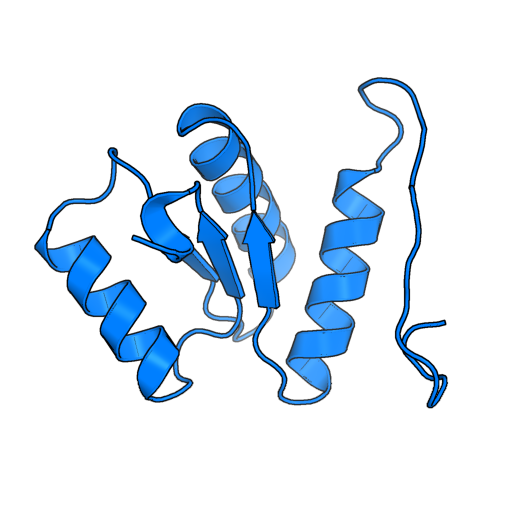 -7.742 -10.221 10.444 1.00 76.62 101 SER A CA 1
ATOM 778 C C . SER A 1 101 ? -9.243 -10.258 10.199 1.00 76.62 101 SER A C 1
ATOM 780 O O . SER A 1 101 ? -9.700 -9.572 9.258 1.00 76.62 101 SER A O 1
#

InterPro domains:
  IPR011545 DEAD/DEAH-box helicase domain [PF00270] (9-98)
  IPR014001 Helicase superfamily 1/2, ATP-binding domain [PS51192] (1-101)
  IPR027417 P-loop containing nucleoside triphosphate hydrolase [G3DSA:3.40.50.300] (1-101)
  IPR027417 P-loop containing nucleoside triphosphate hydrolase [SSF52540] (2-100)
  IPR047112 ATP-dependent DNA helicase RecG/Transcription-repair-coupling factor [PTHR47964] (1-100)

Sequence (101 aa):
DMEKTVPMDRLICGDVGYGKTEIAVRAAFKAVQDGKQVAVLVPTTLLVQQHYGTFTERYSQFPVNVRALSRFQSEAESKATLEGLKDGAVDLVIGTHRLFS

pLDDT: mean 96.65, std 2.98, range [76.62, 98.75]

Organism: NCBI:txid2706086

Radius of gyration: 13.73 Å; chains: 1; bounding box: 36×30×32 Å

Foldseek 3Di:
DVPDPDDDDDDDDDDPPPCPLVVVLVVLVVCVVVLAAEEAEDADPVVLVVSQVVNCVVCVVDQAAEAEDEPPDDPVSNVVQVVCVVVSVHRYYYYYCSVVD